Protein AF-A0A9X0L3U3-F1 (afdb_monomer)

Nearest PDB structures (foldseek):
  5lk8-assembly1_C  TM=1.653E-01  e=3.365E+00  Slow bee paralysis virus
  8jg9-assembly1_D  TM=1.891E-01  e=7.325E+00  Staphylococcus aureus

Radius of gyration: 14.36 Å; Cα contacts (8 Å, |Δi|>4): 209; chains: 1; bounding box: 33×38×37 Å

Solvent-accessible surface area (backbone atoms only — not comparable to full-atom values): 7100 Å² total; per-residue (Å²): 131,86,75,74,80,71,72,66,52,36,23,32,91,90,66,56,68,40,73,80,90,74,89,58,79,70,18,28,43,20,46,45,37,85,93,75,69,43,72,43,78,69,37,56,44,47,30,38,35,39,46,95,86,42,51,32,40,29,31,83,42,86,41,64,56,68,66,52,68,62,69,78,37,66,96,51,81,62,54,73,48,56,64,63,81,80,60,71,38,30,35,82,44,50,56,77,80,55,60,84,74,37,38,36,42,44,72,32,73,77,56,52,57,60,61,75,76,103

Organism: Solirubrum puertoriconensis (NCBI:txid1751427)

Mean predicted aligned error: 8.1 Å

Sequence (118 aa):
MKKSQSARRLLLPEGPTTTLSQPSLGDQLAVRCDSTGLLLPAQPLLGYARTPDGLCLYVPGHTAAKLRTAAEHAPAFVQEVFFGDAPTHLTEVVVDDYAAGDLVFFPTAAQLTLRLAA

Foldseek 3Di:
DPPPPPQDWAAEPVGDTHRDPAADFPKWKWFQDPVPRDTDPIFTFQWWKQWPQAIKTKGAADAAPPVCRCVVRVVTDMDIDGPDDDDRGIDIDGVVVDDHPRMYIYHDPVVVVVVVVD

Structure (mmCIF, N/CA/C/O backbone):
data_AF-A0A9X0L3U3-F1
#
_entry.id   AF-A0A9X0L3U3-F1
#
loop_
_atom_site.group_PDB
_atom_site.id
_atom_site.type_symbol
_atom_site.label_atom_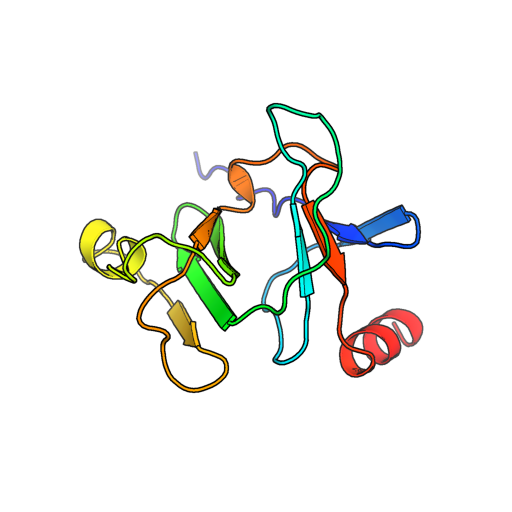id
_atom_site.label_alt_id
_atom_site.label_comp_id
_atom_site.label_asym_id
_atom_site.label_entity_id
_atom_site.label_seq_id
_atom_site.pdbx_PDB_ins_code
_atom_site.Cartn_x
_atom_site.Cartn_y
_atom_site.Cartn_z
_atom_site.occupancy
_atom_site.B_iso_or_equiv
_atom_site.auth_seq_id
_atom_site.auth_comp_id
_atom_site.auth_asym_id
_atom_site.auth_atom_id
_atom_site.pdbx_PDB_model_num
ATOM 1 N N . MET A 1 1 ? -16.664 -4.665 -23.167 1.00 34.03 1 MET A N 1
ATOM 2 C CA . MET A 1 1 ? -17.264 -3.936 -22.028 1.00 34.03 1 MET A C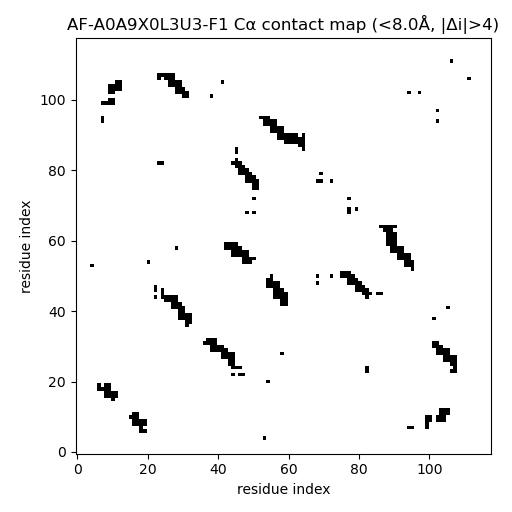A 1
ATOM 3 C C . MET A 1 1 ? -16.123 -3.457 -21.149 1.00 34.03 1 MET A C 1
ATOM 5 O O . MET A 1 1 ? -15.426 -4.291 -20.589 1.00 34.03 1 MET A O 1
ATOM 9 N N . LYS A 1 2 ? -15.852 -2.147 -21.122 1.00 34.94 2 LYS A N 1
ATOM 10 C CA . LYS A 1 2 ? -14.822 -1.570 -20.249 1.00 34.94 2 LYS A CA 1
ATOM 11 C C . LYS A 1 2 ? -15.329 -1.732 -18.818 1.00 34.94 2 LYS A C 1
ATOM 13 O O . LYS A 1 2 ? -16.278 -1.047 -18.448 1.00 34.94 2 LYS A O 1
ATOM 18 N N . LYS A 1 3 ? -14.786 -2.687 -18.056 1.00 38.03 3 LYS A N 1
ATOM 19 C CA . LYS A 1 3 ? -15.001 -2.707 -16.608 1.00 38.03 3 LYS A CA 1
ATOM 20 C C . LYS A 1 3 ? -14.460 -1.372 -16.121 1.00 38.03 3 LYS A C 1
ATOM 22 O O . LYS A 1 3 ? -13.268 -1.117 -16.244 1.00 38.03 3 LYS A O 1
ATOM 27 N N . SER A 1 4 ? -15.362 -0.489 -15.706 1.00 39.25 4 SER A N 1
ATOM 28 C CA . SER A 1 4 ? -14.984 0.709 -14.976 1.00 39.25 4 SER A CA 1
ATOM 29 C C . SER A 1 4 ? -14.151 0.198 -13.811 1.00 39.25 4 SER A C 1
ATOM 31 O O . SER A 1 4 ? -14.666 -0.577 -13.008 1.00 39.25 4 SER A O 1
ATOM 33 N N . GLN A 1 5 ? -12.855 0.501 -13.821 1.00 45.47 5 GLN A N 1
ATOM 34 C CA . GLN A 1 5 ? -11.932 0.197 -12.737 1.00 45.47 5 GLN A CA 1
ATOM 35 C C . GLN A 1 5 ? -12.494 0.966 -11.541 1.00 45.47 5 GLN A C 1
ATOM 37 O O . GLN A 1 5 ? -12.325 2.179 -11.421 1.00 45.47 5 GLN A O 1
ATOM 42 N N . SER A 1 6 ? -13.355 0.304 -10.772 1.00 43.97 6 SER A N 1
ATOM 43 C CA . SER A 1 6 ? -13.953 0.853 -9.570 1.00 43.97 6 SER A CA 1
ATOM 44 C C . SER A 1 6 ? -12.779 1.109 -8.661 1.00 43.97 6 SER A C 1
ATOM 46 O O . SER A 1 6 ? -12.243 0.157 -8.112 1.00 43.97 6 SER A O 1
ATOM 48 N N . ALA A 1 7 ? -12.321 2.354 -8.582 1.00 52.06 7 ALA A N 1
ATOM 49 C CA . ALA A 1 7 ? -11.186 2.689 -7.750 1.00 52.06 7 ALA A CA 1
ATOM 50 C C . ALA A 1 7 ? -11.543 2.267 -6.318 1.00 52.06 7 ALA A C 1
ATOM 52 O O . ALA A 1 7 ? -12.412 2.883 -5.687 1.00 52.06 7 ALA A O 1
ATOM 53 N N . ARG A 1 8 ? -10.999 1.126 -5.868 1.00 66.06 8 ARG A N 1
ATOM 54 C CA . ARG A 1 8 ? -11.369 0.554 -4.579 1.00 66.06 8 ARG A CA 1
ATOM 55 C C . ARG A 1 8 ? -10.955 1.536 -3.505 1.00 66.06 8 ARG A C 1
ATOM 57 O O . ARG A 1 8 ? -9.869 2.116 -3.538 1.00 66.06 8 ARG A O 1
ATOM 64 N N . ARG A 1 9 ? -11.890 1.788 -2.594 1.00 74.94 9 ARG A N 1
ATOM 65 C CA . ARG A 1 9 ? -11.719 2.813 -1.577 1.00 74.94 9 ARG A CA 1
ATOM 66 C C . ARG A 1 9 ? -10.965 2.212 -0.393 1.00 74.94 9 ARG A C 1
ATOM 68 O O . ARG A 1 9 ? -11.411 1.215 0.169 1.00 74.94 9 ARG A O 1
ATOM 75 N N . LEU A 1 10 ? -9.846 2.823 -0.026 1.00 85.31 10 LEU A N 1
ATOM 76 C CA . LEU A 1 10 ? -9.053 2.474 1.152 1.00 85.31 10 LEU A CA 1
ATOM 77 C C . LEU A 1 10 ? -9.687 3.094 2.396 1.00 85.31 10 LEU A C 1
ATOM 79 O O . LEU A 1 10 ? -10.204 4.211 2.325 1.00 85.31 10 LEU A O 1
ATOM 83 N N . LEU A 1 11 ? -9.650 2.395 3.530 1.00 87.94 11 LEU A N 1
ATOM 84 C CA . LEU A 1 11 ? -10.146 2.933 4.795 1.00 87.94 11 LEU A CA 1
ATOM 85 C C . LEU A 1 11 ? -9.130 3.931 5.363 1.00 87.94 11 LEU A C 1
ATOM 87 O O . LEU A 1 11 ? -7.931 3.674 5.325 1.00 87.94 11 LEU A O 1
ATOM 91 N N . LEU A 1 12 ? -9.594 5.057 5.891 1.00 88.50 12 LEU A N 1
ATOM 92 C CA . LEU A 1 12 ? -8.774 5.974 6.677 1.00 88.50 12 LEU A CA 1
ATOM 93 C C . LEU A 1 12 ? -8.879 5.632 8.169 1.00 88.50 12 LEU A C 1
ATOM 95 O O . LEU A 1 12 ? -9.893 5.066 8.584 1.00 88.50 12 LEU A O 1
ATOM 99 N N . PRO A 1 13 ? -7.880 5.986 8.995 1.00 84.81 13 PRO A N 1
ATOM 100 C CA . PRO A 1 13 ? -7.867 5.654 10.420 1.00 84.81 13 PRO A CA 1
ATOM 101 C C . PRO A 1 13 ? -9.098 6.177 11.165 1.00 84.81 13 PRO A C 1
ATOM 103 O O . PRO A 1 13 ? -9.594 5.527 12.081 1.00 84.81 13 PRO A O 1
ATOM 106 N N . GLU A 1 14 ? -9.618 7.329 10.744 1.00 82.69 14 GLU A N 1
ATOM 107 C CA . GLU A 1 14 ? -10.803 7.964 11.312 1.00 82.69 14 GLU A CA 1
ATOM 108 C C . GLU A 1 14 ? -12.142 7.372 10.830 1.00 82.69 14 GLU A C 1
ATOM 110 O O . GLU A 1 14 ? -13.197 7.768 11.324 1.00 82.69 14 GLU A O 1
ATOM 115 N N . GLY A 1 15 ? -12.127 6.403 9.903 1.00 78.44 15 GLY A N 1
ATOM 116 C CA . GLY A 1 15 ? -13.312 5.662 9.446 1.00 78.44 15 GLY A CA 1
ATOM 117 C C . GLY A 1 15 ? -13.881 5.996 8.051 1.00 78.44 15 GLY A C 1
ATOM 118 O O . GLY A 1 15 ? -14.505 5.113 7.457 1.00 78.44 15 GLY A O 1
ATOM 119 N N . PRO A 1 16 ? -13.697 7.193 7.461 1.00 84.88 16 PRO A N 1
ATOM 120 C CA . PRO A 1 16 ? -14.051 7.446 6.071 1.00 84.88 16 PRO A CA 1
ATOM 121 C C . PRO A 1 16 ? -13.215 6.604 5.111 1.00 84.88 16 PRO A C 1
ATOM 123 O O . PRO A 1 16 ? -12.109 6.170 5.419 1.00 84.88 16 PRO A O 1
ATOM 126 N N . THR A 1 17 ? -13.721 6.426 3.896 1.00 84.06 17 THR A N 1
ATOM 127 C CA . THR A 1 17 ? -12.981 5.758 2.823 1.00 84.06 17 THR A CA 1
ATOM 128 C C . THR A 1 17 ? -12.466 6.768 1.806 1.00 84.06 17 THR A C 1
ATOM 130 O O . THR A 1 17 ? -13.173 7.725 1.489 1.00 84.06 17 THR A O 1
ATOM 133 N N . THR A 1 18 ? -11.296 6.527 1.221 1.00 82.81 18 THR A N 1
ATOM 134 C CA . THR A 1 18 ? -10.700 7.382 0.193 1.00 82.81 18 THR A CA 1
ATOM 135 C C . THR A 1 18 ? -10.363 6.618 -1.078 1.00 82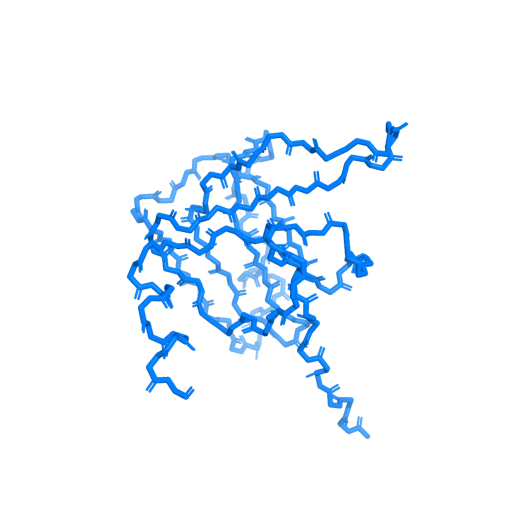.81 18 THR A C 1
ATOM 137 O O . THR A 1 18 ? -10.033 5.437 -1.032 1.00 82.81 18 THR A O 1
ATOM 140 N N . THR A 1 19 ? -10.391 7.306 -2.215 1.00 79.25 19 THR A N 1
ATOM 141 C CA . THR A 1 19 ? -9.792 6.802 -3.449 1.00 79.25 19 THR A CA 1
ATOM 142 C C . THR A 1 19 ? -8.343 7.262 -3.509 1.00 79.25 19 THR A C 1
ATOM 144 O O . THR A 1 19 ? -8.077 8.463 -3.500 1.00 79.25 19 THR A O 1
ATOM 147 N N . LEU A 1 20 ? -7.408 6.320 -3.601 1.00 79.81 20 LEU A N 1
ATOM 148 C CA . LEU A 1 20 ? -5.991 6.627 -3.756 1.00 79.81 20 LEU A CA 1
ATOM 149 C C . LEU A 1 20 ? -5.598 6.467 -5.223 1.00 79.81 20 LEU A C 1
ATOM 151 O O . LEU A 1 20 ? -5.668 5.373 -5.771 1.00 79.81 20 LEU A O 1
ATOM 155 N N . SER A 1 21 ? -5.213 7.566 -5.867 1.00 75.12 21 SER A N 1
ATOM 156 C CA . SER A 1 21 ? -4.725 7.554 -7.251 1.00 75.12 21 SER A CA 1
ATOM 157 C C . SER A 1 21 ? -3.201 7.628 -7.328 1.00 75.12 21 SER A C 1
ATOM 159 O O . SER A 1 21 ? -2.608 7.033 -8.229 1.00 75.12 21 SER A O 1
ATOM 161 N N . GLN A 1 22 ? -2.580 8.362 -6.401 1.00 84.31 22 GLN A N 1
ATOM 162 C CA . GLN A 1 22 ? -1.135 8.544 -6.290 1.00 84.31 22 GLN A CA 1
ATOM 163 C C . GLN A 1 22 ? -0.753 8.705 -4.812 1.00 84.31 22 GLN A C 1
ATOM 165 O O . GLN A 1 22 ? -1.064 9.743 -4.224 1.00 84.31 22 GLN A O 1
ATOM 170 N N . PRO A 1 23 ? -0.101 7.707 -4.194 1.00 89.62 23 PRO A N 1
ATOM 171 C CA . PRO A 1 23 ? 0.496 7.890 -2.880 1.00 89.62 23 PRO A CA 1
ATOM 172 C C . PRO A 1 23 ? 1.676 8.864 -2.941 1.00 89.62 23 PRO A C 1
ATOM 174 O O . PRO A 1 23 ? 2.237 9.151 -4.000 1.00 89.62 23 PRO A O 1
ATOM 177 N N . SER A 1 24 ? 2.045 9.379 -1.779 1.00 91.12 24 SER A N 1
ATOM 178 C CA . SER A 1 24 ? 3.141 10.312 -1.551 1.00 91.12 24 SER A CA 1
ATOM 179 C C . SER A 1 24 ? 4.171 9.714 -0.597 1.00 91.12 24 SER A C 1
ATOM 181 O O . SER A 1 24 ? 3.867 8.836 0.212 1.00 91.12 24 SER A O 1
ATOM 183 N N . LEU A 1 25 ? 5.399 10.231 -0.665 1.00 90.44 25 LEU A N 1
ATOM 184 C CA . LEU A 1 25 ? 6.438 9.899 0.304 1.00 90.44 25 LEU A CA 1
ATOM 185 C C . LEU A 1 25 ? 5.939 10.191 1.727 1.00 90.44 25 LEU A C 1
ATOM 187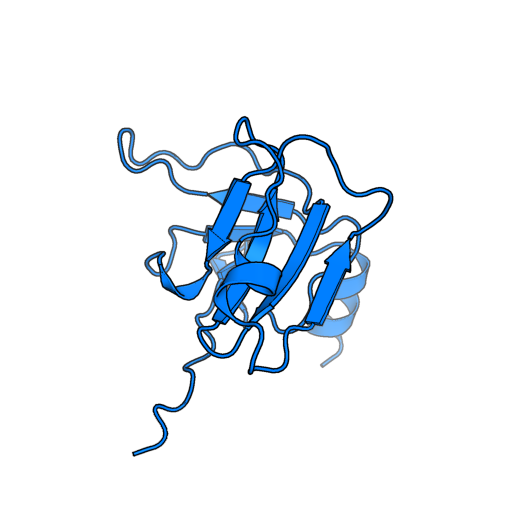 O O . LEU A 1 25 ? 5.478 11.296 2.010 1.00 90.44 25 LEU A O 1
ATOM 191 N N . GLY A 1 26 ? 6.083 9.204 2.611 1.00 90.62 26 GLY A N 1
ATOM 192 C CA . GLY A 1 26 ? 5.669 9.271 4.013 1.00 90.62 26 GLY A CA 1
ATOM 193 C C . GLY A 1 26 ? 4.270 8.721 4.290 1.00 90.62 26 GLY A C 1
ATOM 194 O O . GLY A 1 26 ? 3.926 8.554 5.460 1.00 90.62 26 GLY A O 1
ATOM 195 N N . ASP A 1 27 ? 3.477 8.423 3.255 1.00 94.00 27 ASP A N 1
ATOM 196 C CA . ASP A 1 27 ? 2.203 7.730 3.431 1.00 94.00 27 ASP A CA 1
ATOM 197 C C . ASP A 1 27 ? 2.470 6.318 3.976 1.00 94.00 27 ASP A C 1
ATOM 199 O O . ASP A 1 27 ? 3.502 5.702 3.681 1.00 94.00 27 ASP A O 1
ATOM 203 N N . GLN A 1 28 ? 1.544 5.794 4.776 1.00 95.56 28 GLN A N 1
ATOM 204 C CA . GLN A 1 28 ? 1.669 4.462 5.368 1.00 95.56 28 GLN A CA 1
ATOM 205 C C . GLN A 1 28 ? 0.452 3.596 5.058 1.00 95.56 28 GLN A C 1
ATOM 207 O O . GLN A 1 28 ? -0.648 4.087 4.793 1.00 95.56 28 GLN A O 1
ATOM 212 N N . LEU A 1 29 ? 0.653 2.286 5.123 1.00 95.19 29 LEU A N 1
ATOM 213 C CA . LEU A 1 29 ? -0.377 1.289 4.899 1.00 95.19 29 LEU A CA 1
ATOM 214 C C . LEU A 1 29 ? -0.348 0.260 6.024 1.00 95.19 29 LEU A C 1
ATOM 216 O O . LEU A 1 29 ? 0.705 -0.277 6.361 1.00 95.19 29 LEU A O 1
ATOM 220 N N . ALA A 1 30 ? -1.514 -0.034 6.580 1.00 94.44 30 ALA A N 1
ATOM 221 C CA . ALA A 1 30 ? -1.728 -1.198 7.418 1.00 94.44 30 ALA A CA 1
ATOM 222 C C . ALA A 1 30 ? -2.598 -2.202 6.663 1.00 94.44 30 ALA A C 1
ATOM 224 O O . ALA A 1 30 ? -3.599 -1.834 6.043 1.00 94.44 30 ALA A O 1
ATOM 225 N N . VAL A 1 31 ? -2.205 -3.469 6.734 1.00 92.38 31 VAL A N 1
ATOM 226 C CA . VAL A 1 31 ? -2.871 -4.581 6.056 1.00 92.38 31 VAL A CA 1
ATOM 227 C C . VAL A 1 31 ? -3.425 -5.520 7.117 1.00 92.38 31 VAL A C 1
ATOM 229 O O . VAL A 1 31 ? -2.751 -5.820 8.107 1.00 92.38 31 VAL A O 1
ATOM 232 N N . ARG A 1 32 ? -4.663 -5.974 6.943 1.00 90.25 32 ARG A N 1
ATOM 233 C CA . ARG A 1 32 ? -5.244 -7.009 7.791 1.00 90.25 32 ARG A CA 1
ATOM 234 C C . ARG A 1 32 ? -4.579 -8.343 7.485 1.00 90.25 32 ARG A C 1
ATOM 236 O O . ARG A 1 32 ? -4.393 -8.718 6.336 1.00 90.25 32 ARG A O 1
ATOM 243 N N . CYS A 1 33 ? -4.192 -9.051 8.535 1.00 88.31 33 CYS A N 1
ATOM 244 C CA . CYS A 1 33 ? -3.617 -10.378 8.427 1.00 88.31 33 CYS A CA 1
ATOM 245 C C . CYS A 1 33 ? -4.736 -11.419 8.319 1.00 88.31 33 CYS A C 1
ATOM 247 O O . CYS A 1 33 ? -5.494 -11.594 9.272 1.00 88.31 33 CYS A O 1
ATOM 249 N N . ASP A 1 34 ? -4.803 -12.148 7.205 1.00 82.94 34 ASP A N 1
ATOM 250 C CA . ASP A 1 34 ? -5.866 -13.132 6.945 1.00 82.94 34 ASP A CA 1
ATOM 251 C C . ASP A 1 34 ? -5.947 -14.241 8.003 1.00 82.94 34 ASP A C 1
ATOM 253 O O . ASP A 1 34 ? -7.034 -14.686 8.364 1.00 82.94 34 ASP A O 1
ATOM 257 N N . SER A 1 35 ? -4.804 -14.685 8.538 1.00 88.06 35 SER A N 1
ATOM 258 C CA . SER A 1 35 ? -4.764 -15.799 9.494 1.00 88.06 35 SER A CA 1
ATOM 259 C C . SER A 1 35 ? -5.211 -15.416 10.903 1.00 88.06 35 SER A C 1
ATOM 261 O O . SER A 1 35 ? -5.696 -16.269 11.644 1.00 88.06 35 SER A O 1
ATOM 263 N N . THR A 1 36 ? -5.042 -14.150 11.292 1.00 90.25 36 THR A N 1
ATOM 264 C CA . THR A 1 36 ? -5.359 -13.672 12.650 1.00 90.25 36 THR A CA 1
ATOM 265 C C . THR A 1 36 ? -6.563 -12.736 12.688 1.00 90.25 36 THR A C 1
ATOM 267 O O . THR A 1 36 ? -7.100 -12.474 13.760 1.00 90.25 36 THR A O 1
ATOM 270 N N . GLY A 1 37 ? -6.973 -12.191 11.541 1.00 88.19 37 GLY A N 1
ATOM 271 C CA . GLY A 1 37 ? -7.975 -11.132 11.427 1.00 88.19 37 GLY A CA 1
ATOM 272 C C . GLY A 1 37 ? -7.526 -9.781 11.995 1.00 88.19 37 GLY A C 1
ATOM 273 O O . GLY A 1 37 ? -8.290 -8.814 11.934 1.00 88.19 37 GLY A O 1
ATOM 274 N N . LEU A 1 38 ? -6.311 -9.682 12.544 1.00 90.69 38 LEU A N 1
ATOM 275 C CA . LEU A 1 38 ? -5.787 -8.468 13.164 1.00 90.69 38 LEU A CA 1
ATOM 276 C C . LEU A 1 38 ? -5.183 -7.532 12.119 1.00 90.69 38 LEU A C 1
ATOM 278 O O . LEU A 1 38 ? -4.589 -7.970 11.134 1.00 90.69 38 LEU A O 1
ATOM 282 N N . LEU A 1 39 ? -5.315 -6.228 12.360 1.00 91.06 39 LEU A N 1
ATOM 283 C CA . LEU A 1 39 ? -4.629 -5.220 11.564 1.00 91.06 39 LEU A CA 1
ATOM 284 C C . LEU A 1 39 ? -3.151 -5.194 11.968 1.00 91.06 39 LEU A C 1
ATOM 286 O O . LEU A 1 39 ? -2.834 -5.008 13.144 1.00 91.06 39 LEU A O 1
ATOM 290 N N . LEU A 1 40 ? -2.255 -5.400 11.005 1.00 91.25 40 LEU A N 1
ATOM 291 C CA . LEU A 1 40 ? -0.818 -5.300 11.243 1.00 91.25 40 LEU A CA 1
ATOM 292 C C . LEU A 1 40 ? -0.412 -3.836 11.487 1.00 91.25 40 LEU A C 1
ATOM 294 O O . LEU A 1 40 ? -1.120 -2.927 11.046 1.00 91.25 40 LEU A O 1
ATOM 298 N N . PRO A 1 41 ? 0.721 -3.575 12.169 1.00 93.69 41 PRO A N 1
ATOM 299 C CA . PRO A 1 41 ? 1.236 -2.218 12.325 1.00 93.69 41 PRO A CA 1
ATOM 300 C C . PRO A 1 41 ? 1.383 -1.511 10.974 1.00 93.69 41 PRO A C 1
ATOM 302 O O . PRO A 1 41 ? 1.804 -2.134 9.998 1.00 93.69 41 PRO A O 1
ATOM 305 N N . ALA A 1 42 ? 1.060 -0.217 10.930 1.00 94.25 42 ALA A N 1
ATOM 306 C CA . ALA A 1 42 ? 1.221 0.585 9.723 1.00 94.25 42 ALA A CA 1
ATOM 307 C C . ALA A 1 42 ? 2.694 0.625 9.297 1.00 94.25 42 ALA A C 1
ATOM 309 O O . ALA A 1 42 ? 3.593 0.819 10.118 1.00 94.25 42 ALA A O 1
ATOM 310 N N . GLN A 1 43 ? 2.929 0.429 8.005 1.00 94.81 43 GLN A N 1
ATOM 311 C CA . GLN A 1 43 ? 4.255 0.411 7.408 1.00 94.81 43 GLN A CA 1
ATOM 312 C C . GLN A 1 43 ? 4.387 1.532 6.380 1.00 94.81 43 GLN A C 1
ATOM 314 O O . GLN A 1 43 ? 3.413 1.831 5.683 1.00 94.81 43 GLN A O 1
ATOM 319 N N . PRO A 1 44 ? 5.572 2.148 6.249 1.00 94.81 44 PRO A N 1
ATOM 320 C CA . PRO A 1 44 ? 5.790 3.171 5.239 1.00 94.81 44 PRO A CA 1
ATOM 321 C C . PRO A 1 44 ? 5.632 2.587 3.836 1.00 94.81 44 PRO A C 1
ATOM 323 O O . PRO A 1 44 ? 6.123 1.493 3.548 1.00 94.81 44 PRO A O 1
ATOM 326 N N . LEU A 1 45 ? 4.990 3.342 2.948 1.00 93.88 45 LEU A N 1
ATOM 327 C CA . LEU A 1 45 ? 5.030 3.041 1.527 1.00 93.88 45 LEU A CA 1
ATOM 328 C C . LEU A 1 45 ? 6.438 3.310 0.992 1.00 93.88 45 LEU A C 1
ATOM 330 O O . LEU A 1 45 ? 7.018 4.371 1.219 1.00 93.88 45 LEU A O 1
ATOM 334 N N . LEU A 1 46 ? 6.972 2.341 0.258 1.00 94.06 46 LEU A N 1
ATOM 335 C CA . LEU A 1 46 ? 8.266 2.424 -0.423 1.00 94.06 46 LEU A CA 1
ATOM 336 C C . LEU A 1 46 ? 8.107 2.908 -1.867 1.00 94.06 46 LEU A C 1
ATOM 338 O O . LEU A 1 46 ? 9.067 3.344 -2.495 1.00 94.06 46 LEU A O 1
ATOM 342 N N . GLY A 1 47 ? 6.892 2.824 -2.401 1.00 91.88 47 GLY A N 1
ATOM 343 C CA . GLY A 1 47 ? 6.574 3.167 -3.774 1.00 91.88 47 GLY A CA 1
ATOM 344 C C . GLY A 1 47 ? 5.214 2.626 -4.188 1.00 91.88 47 GLY A C 1
ATOM 345 O O . GLY A 1 47 ? 4.443 2.122 -3.365 1.00 91.88 47 GLY A O 1
ATOM 346 N N . TYR A 1 48 ? 4.924 2.735 -5.477 1.00 90.62 48 TYR A N 1
ATOM 347 C CA . TYR A 1 48 ? 3.720 2.188 -6.082 1.00 90.62 48 TYR A CA 1
ATOM 348 C C . TYR A 1 48 ? 3.924 1.900 -7.567 1.00 90.62 48 TYR A C 1
ATOM 350 O O . TYR A 1 48 ? 4.790 2.488 -8.220 1.00 90.62 48 TYR A O 1
ATOM 358 N N . ALA A 1 49 ? 3.055 1.055 -8.111 1.00 88.19 49 ALA A N 1
ATOM 359 C CA . ALA A 1 49 ? 2.881 0.899 -9.543 1.00 88.19 49 ALA A CA 1
ATOM 360 C C . ALA A 1 49 ? 1.412 1.031 -9.942 1.00 88.19 49 ALA A C 1
ATOM 362 O O . ALA A 1 49 ? 0.510 0.585 -9.235 1.00 88.19 49 ALA A O 1
ATOM 363 N N . ARG A 1 50 ? 1.171 1.647 -11.098 1.00 84.44 50 ARG A N 1
ATOM 364 C CA . ARG A 1 50 ? -0.142 1.685 -11.746 1.00 84.44 50 ARG A CA 1
ATOM 365 C C . ARG A 1 50 ? -0.123 0.758 -12.942 1.00 84.44 50 ARG A C 1
ATOM 367 O O . ARG A 1 50 ? 0.698 0.949 -13.836 1.00 84.44 50 ARG A O 1
ATOM 374 N N . THR A 1 51 ? -1.034 -0.205 -12.951 1.00 78.19 51 THR A N 1
ATOM 375 C CA . THR A 1 51 ? -1.157 -1.236 -13.982 1.00 78.19 51 THR A CA 1
ATOM 376 C C . THR A 1 51 ? -2.558 -1.202 -14.596 1.00 78.19 51 THR A C 1
ATOM 378 O O . THR A 1 51 ? -3.460 -0.545 -14.063 1.00 78.19 51 THR A O 1
ATOM 381 N N . PRO A 1 52 ? -2.787 -1.924 -15.707 1.00 78.44 52 PRO A N 1
ATOM 382 C CA . PRO A 1 52 ? -4.138 -2.153 -16.215 1.00 78.44 52 PRO A CA 1
ATOM 383 C C . PRO A 1 52 ? -5.065 -2.847 -15.210 1.00 78.44 52 PRO A C 1
ATOM 385 O O . PRO A 1 52 ? -6.280 -2.678 -15.299 1.00 78.44 52 PRO A O 1
ATOM 388 N N . ASP A 1 53 ? -4.495 -3.603 -14.271 1.00 73.06 53 ASP A N 1
ATOM 389 C CA . ASP A 1 53 ? -5.240 -4.389 -13.293 1.00 73.06 53 ASP A CA 1
ATOM 390 C C . ASP A 1 53 ? -5.550 -3.592 -12.024 1.00 73.06 53 ASP A C 1
ATOM 392 O O . ASP A 1 53 ? -6.591 -3.823 -11.418 1.00 73.06 53 ASP A O 1
ATOM 396 N N . GLY A 1 54 ? -4.743 -2.584 -11.673 1.00 78.88 54 GLY A N 1
ATOM 397 C CA . GLY A 1 54 ? -5.019 -1.740 -10.513 1.00 78.88 54 GLY A CA 1
ATOM 398 C C . GLY A 1 54 ? -3.834 -0.921 -10.012 1.00 78.88 54 GLY A C 1
ATOM 399 O O . GLY A 1 54 ? -2.822 -0.728 -10.692 1.00 78.88 54 GLY A O 1
ATOM 400 N N . LEU A 1 55 ? -3.988 -0.414 -8.789 1.00 85.94 55 LEU A N 1
ATOM 401 C CA . LEU A 1 55 ? -2.913 0.211 -8.023 1.00 85.94 55 LEU A CA 1
ATOM 402 C C . LEU A 1 55 ? -2.226 -0.852 -7.157 1.00 85.94 55 LEU A C 1
ATOM 404 O O . LEU A 1 55 ? -2.860 -1.455 -6.290 1.00 85.94 55 LEU A O 1
ATOM 408 N N . CYS A 1 56 ? -0.924 -1.023 -7.357 1.00 88.81 56 CYS A N 1
ATOM 409 C CA . CYS A 1 56 ? -0.057 -1.807 -6.486 1.00 88.81 56 CYS A CA 1
ATOM 410 C C . CYS A 1 56 ? 0.717 -0.868 -5.564 1.00 88.81 56 CYS A C 1
ATOM 412 O O . CYS A 1 56 ? 1.346 0.082 -6.029 1.00 88.81 56 CYS A O 1
ATOM 414 N N . LEU A 1 57 ? 0.693 -1.142 -4.264 1.00 90.81 57 LEU A N 1
ATOM 415 C CA . LEU A 1 57 ? 1.469 -0.425 -3.257 1.00 90.81 57 LEU A CA 1
ATOM 416 C C . LEU A 1 57 ? 2.648 -1.288 -2.813 1.00 90.81 57 LEU A C 1
ATOM 418 O O . LEU A 1 57 ? 2.492 -2.489 -2.600 1.00 90.81 57 LEU A O 1
ATOM 422 N N . TYR A 1 58 ? 3.820 -0.679 -2.657 1.00 91.56 58 TYR A N 1
ATOM 423 C CA . TYR A 1 58 ? 5.017 -1.376 -2.196 1.00 91.56 58 TYR A CA 1
ATOM 424 C C . TYR A 1 58 ? 5.266 -1.063 -0.725 1.00 91.56 58 TYR A C 1
ATOM 426 O O . TYR A 1 58 ? 5.388 0.102 -0.347 1.00 91.56 58 TYR A O 1
ATOM 434 N N . VAL A 1 59 ? 5.361 -2.106 0.098 1.00 93.00 59 VAL A N 1
ATOM 435 C CA . VAL A 1 59 ? 5.661 -2.022 1.537 1.00 93.00 59 VAL A CA 1
ATOM 436 C C . VAL A 1 59 ? 6.871 -2.897 1.882 1.00 93.00 59 VAL A C 1
ATOM 438 O O . VAL A 1 59 ? 7.228 -3.775 1.088 1.00 93.00 59 VAL A O 1
ATOM 441 N N . PRO A 1 60 ? 7.529 -2.691 3.038 1.00 91.88 60 PRO A N 1
ATOM 442 C CA . PRO A 1 60 ? 8.578 -3.586 3.512 1.00 91.88 60 PRO A CA 1
ATOM 443 C C . PRO A 1 60 ? 8.118 -5.047 3.536 1.00 91.88 60 PRO A C 1
ATOM 445 O O . PRO A 1 60 ? 7.024 -5.375 3.990 1.00 91.88 60 PRO A O 1
ATOM 448 N N . GLY A 1 61 ? 8.972 -5.940 3.047 1.00 87.56 61 GLY A N 1
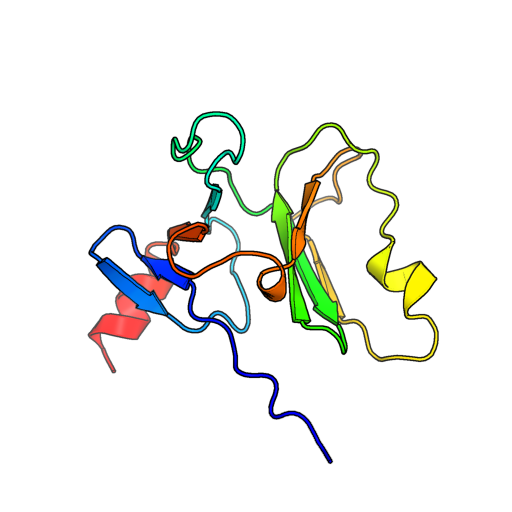ATOM 449 C CA . GLY A 1 61 ? 8.628 -7.346 2.892 1.00 87.56 61 GLY A CA 1
ATOM 450 C C . GLY A 1 61 ? 9.846 -8.245 2.810 1.00 87.56 61 GLY A C 1
ATOM 451 O O . GLY A 1 61 ? 10.984 -7.782 2.815 1.00 87.56 61 GLY A O 1
ATOM 452 N N . HIS A 1 62 ? 9.593 -9.549 2.731 1.00 81.44 62 HIS A N 1
ATOM 453 C CA . HIS A 1 62 ? 10.636 -10.574 2.619 1.00 81.44 62 HIS A CA 1
ATOM 454 C C . HIS A 1 62 ? 10.787 -11.125 1.199 1.00 81.44 62 HIS A C 1
ATOM 456 O O . HIS A 1 62 ? 11.717 -11.883 0.930 1.00 81.44 62 HIS A O 1
ATOM 462 N N . THR A 1 63 ? 9.889 -10.764 0.284 1.00 77.69 63 THR A N 1
ATOM 463 C CA . THR A 1 63 ? 9.976 -11.187 -1.112 1.00 77.69 63 THR A CA 1
ATOM 464 C C . THR A 1 63 ? 11.045 -10.354 -1.800 1.00 77.69 63 THR A C 1
ATOM 466 O O . THR A 1 63 ? 11.049 -9.131 -1.679 1.00 77.69 63 THR A O 1
ATOM 469 N N . ALA A 1 64 ? 11.969 -11.001 -2.514 1.00 70.19 64 ALA A N 1
ATOM 470 C CA . ALA A 1 64 ? 12.926 -10.277 -3.344 1.00 70.19 64 ALA A CA 1
ATOM 471 C C . ALA A 1 64 ? 12.158 -9.363 -4.306 1.00 70.19 64 ALA A C 1
ATOM 473 O O . ALA A 1 64 ? 11.181 -9.810 -4.910 1.00 70.19 64 ALA A O 1
ATOM 474 N N . ALA A 1 65 ? 12.608 -8.117 -4.455 1.00 63.44 65 ALA A N 1
ATOM 475 C CA . ALA A 1 65 ? 12.030 -7.121 -5.349 1.00 63.44 65 ALA A CA 1
ATOM 476 C C . ALA A 1 65 ? 12.269 -7.507 -6.822 1.00 63.44 65 ALA A C 1
ATOM 478 O O . ALA A 1 65 ? 13.000 -6.861 -7.564 1.00 63.44 65 ALA A O 1
ATOM 479 N N . LYS A 1 66 ? 11.691 -8.624 -7.263 1.00 59.91 66 LYS A N 1
ATOM 480 C CA . LYS A 1 66 ? 11.436 -8.872 -8.673 1.00 59.91 66 LYS A CA 1
ATOM 481 C C . LYS A 1 66 ? 10.163 -8.114 -8.968 1.00 59.91 66 LYS A C 1
ATOM 483 O O . LYS A 1 66 ? 9.096 -8.580 -8.593 1.00 59.91 66 LYS A O 1
ATOM 488 N N . LEU A 1 67 ? 10.311 -6.950 -9.589 1.00 62.03 67 LEU A N 1
ATOM 489 C CA . LEU A 1 67 ? 9.216 -6.094 -10.031 1.00 62.03 67 LEU A CA 1
ATOM 490 C C . LEU A 1 67 ? 8.430 -6.847 -11.102 1.00 62.03 67 LEU A C 1
ATOM 492 O O . LEU A 1 67 ? 8.678 -6.710 -12.302 1.00 62.03 67 LEU A O 1
ATOM 496 N N . ARG A 1 68 ? 7.545 -7.740 -10.650 1.00 56.94 68 ARG A N 1
ATOM 49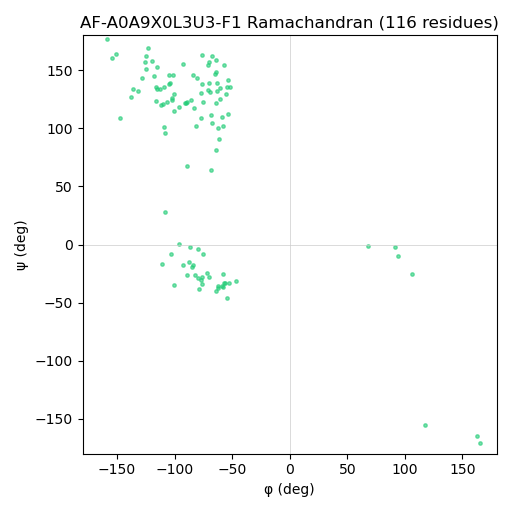7 C CA . ARG A 1 68 ? 6.718 -8.597 -11.503 1.00 56.94 68 ARG A CA 1
ATOM 498 C C . ARG A 1 68 ? 5.883 -7.731 -12.422 1.00 56.94 68 ARG A C 1
ATOM 500 O O . ARG A 1 68 ? 5.784 -8.014 -13.606 1.00 56.94 68 ARG A O 1
ATOM 507 N N . THR A 1 69 ? 5.427 -6.600 -11.909 1.00 57.19 69 THR A N 1
ATOM 508 C CA . THR A 1 69 ? 4.571 -5.637 -12.582 1.00 57.19 69 THR A CA 1
ATOM 509 C C . THR A 1 69 ? 5.115 -5.144 -13.925 1.00 57.19 69 THR A C 1
ATOM 511 O O . THR A 1 69 ? 4.383 -5.125 -14.911 1.00 57.19 69 THR A O 1
ATOM 514 N N . ALA A 1 70 ? 6.398 -4.785 -14.013 1.00 54.44 70 ALA A N 1
ATOM 515 C CA . ALA A 1 70 ? 6.989 -4.321 -15.271 1.00 54.44 70 ALA A CA 1
ATOM 516 C C . ALA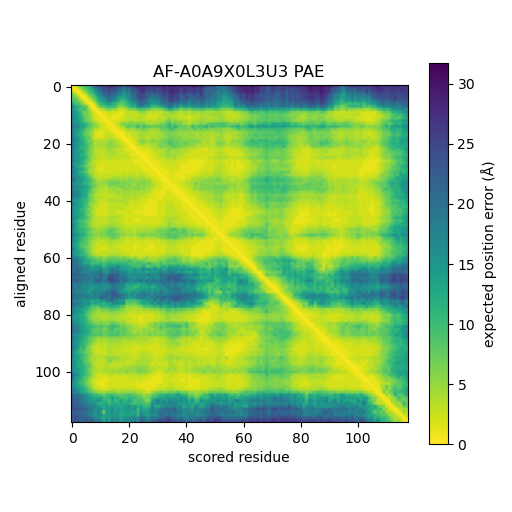 A 1 70 ? 7.279 -5.477 -16.250 1.00 54.44 70 ALA A C 1
ATOM 518 O O . ALA A 1 70 ? 7.160 -5.311 -17.464 1.00 54.44 70 ALA A O 1
ATOM 519 N N . ALA A 1 71 ? 7.640 -6.655 -15.732 1.00 58.00 71 ALA A N 1
ATOM 520 C CA . ALA A 1 71 ? 7.974 -7.825 -16.543 1.00 58.00 71 ALA A CA 1
ATOM 521 C C . ALA A 1 71 ? 6.732 -8.558 -17.087 1.00 58.00 71 ALA A C 1
ATOM 523 O O . ALA A 1 71 ? 6.736 -9.017 -18.228 1.00 58.00 71 ALA A O 1
ATOM 524 N N . GLU A 1 72 ? 5.665 -8.653 -16.293 1.00 64.31 72 GLU A N 1
ATOM 525 C CA . GLU A 1 72 ? 4.415 -9.352 -16.622 1.00 64.31 72 GLU A CA 1
ATOM 526 C C . GLU A 1 72 ? 3.505 -8.508 -17.527 1.00 64.31 72 GLU A C 1
ATOM 528 O O . GLU A 1 72 ? 2.788 -9.051 -18.368 1.00 64.31 72 GLU A O 1
ATOM 533 N N . HIS A 1 73 ? 3.587 -7.177 -17.427 1.00 63.41 73 HIS A N 1
ATOM 534 C CA . HIS A 1 73 ? 2.786 -6.245 -18.224 1.00 63.41 73 HIS A CA 1
ATOM 535 C C . HIS A 1 73 ? 3.594 -5.505 -19.295 1.00 63.41 73 HIS A C 1
ATOM 537 O O . HIS A 1 73 ? 3.202 -4.417 -19.705 1.00 63.41 73 HIS A O 1
ATOM 543 N N . ALA A 1 74 ? 4.675 -6.100 -19.807 1.00 57.28 74 ALA A N 1
ATOM 544 C CA . ALA A 1 74 ? 5.547 -5.500 -20.821 1.00 57.28 74 ALA A CA 1
ATOM 545 C C . ALA A 1 74 ? 4.845 -4.838 -22.043 1.00 57.28 74 ALA A C 1
ATOM 547 O O . ALA A 1 74 ? 5.389 -3.856 -22.550 1.00 57.28 74 ALA A O 1
ATOM 548 N N . PRO A 1 75 ? 3.665 -5.286 -22.544 1.00 60.03 75 PRO A N 1
ATOM 549 C CA . PRO A 1 75 ? 2.960 -4.571 -23.618 1.00 60.03 75 PRO A CA 1
ATOM 550 C C . PRO A 1 75 ? 2.020 -3.442 -23.141 1.00 60.03 75 PRO A C 1
ATOM 552 O O . PRO A 1 75 ? 1.396 -2.789 -23.978 1.00 60.03 75 PRO A O 1
ATOM 555 N N . ALA A 1 76 ? 1.873 -3.212 -21.835 1.00 65.38 76 ALA A N 1
ATOM 556 C CA . ALA A 1 76 ? 0.968 -2.222 -21.256 1.00 65.38 76 ALA A CA 1
ATOM 557 C C . ALA A 1 76 ? 1.719 -1.106 -20.514 1.00 65.38 76 ALA A C 1
ATOM 559 O O . ALA A 1 76 ? 2.825 -1.285 -20.010 1.00 65.38 76 ALA A O 1
ATOM 560 N N . PHE A 1 77 ? 1.101 0.076 -20.441 1.00 64.12 77 PHE A N 1
ATOM 561 C CA . PHE A 1 77 ? 1.664 1.201 -19.701 1.00 64.12 77 PHE A CA 1
ATOM 562 C C . PHE A 1 77 ? 1.640 0.900 -18.200 1.00 64.12 77 PHE A C 1
ATOM 564 O O . PHE A 1 77 ? 0.570 0.866 -17.589 1.00 64.12 77 PHE A O 1
ATOM 571 N N . VAL A 1 78 ? 2.825 0.711 -17.625 1.00 74.69 78 VAL A N 1
ATOM 572 C CA . VAL A 1 78 ? 3.042 0.637 -16.182 1.00 74.69 78 VAL A CA 1
ATOM 573 C C . VAL A 1 78 ? 3.794 1.888 -15.766 1.00 74.69 78 VAL A C 1
ATOM 575 O O . VAL A 1 78 ? 4.889 2.152 -16.260 1.00 74.69 78 VAL A O 1
ATOM 578 N N . GLN A 1 79 ? 3.211 2.671 -14.862 1.00 83.75 79 GLN A N 1
ATOM 579 C CA . GLN A 1 79 ? 3.980 3.696 -14.165 1.00 83.75 79 GLN A CA 1
ATOM 580 C C . GLN A 1 79 ? 4.428 3.121 -12.837 1.00 83.75 79 GLN A C 1
ATOM 582 O O . GLN A 1 79 ? 3.583 2.825 -11.999 1.00 83.75 79 GLN A O 1
ATOM 587 N N . GLU A 1 80 ? 5.733 3.036 -12.636 1.00 86.50 80 GLU A N 1
ATOM 588 C CA . GLU A 1 80 ? 6.338 2.604 -11.386 1.00 86.50 80 GLU A CA 1
ATOM 589 C C . GLU A 1 80 ? 7.132 3.750 -10.762 1.00 86.50 80 GLU A C 1
ATOM 591 O O . GLU A 1 80 ? 7.859 4.467 -11.452 1.00 86.50 80 GLU A O 1
ATOM 596 N N . VAL A 1 81 ? 6.946 3.956 -9.460 1.00 89.50 81 VAL A N 1
ATOM 597 C CA . VAL A 1 81 ? 7.587 5.031 -8.702 1.00 89.50 81 VAL A CA 1
ATOM 598 C C . VAL A 1 81 ? 8.053 4.489 -7.360 1.00 89.50 81 VAL A C 1
ATOM 600 O O . VAL A 1 81 ? 7.251 3.956 -6.598 1.00 89.50 81 VAL A O 1
ATOM 603 N N . PHE A 1 82 ? 9.330 4.698 -7.044 1.00 90.75 82 PHE A N 1
ATOM 604 C CA . PHE A 1 82 ? 9.896 4.469 -5.717 1.00 90.75 82 PHE A CA 1
ATOM 605 C C . PHE A 1 82 ? 10.115 5.789 -4.985 1.00 90.75 82 PHE A C 1
ATOM 607 O O . PHE A 1 82 ? 10.562 6.779 -5.565 1.00 90.75 82 PHE A O 1
ATOM 614 N N . PHE A 1 83 ? 9.803 5.802 -3.693 1.00 91.25 83 PHE A N 1
ATOM 615 C CA . PHE A 1 83 ? 10.042 6.931 -2.804 1.00 91.25 83 PHE A CA 1
ATOM 616 C C . PHE A 1 83 ? 11.442 6.817 -2.190 1.00 91.25 83 PHE A C 1
ATOM 618 O O . PHE A 1 83 ? 11.600 6.571 -0.998 1.00 91.25 83 PHE A O 1
ATOM 625 N N . GLY A 1 84 ? 12.460 6.966 -3.038 1.00 88.50 84 GLY A N 1
ATOM 626 C CA . GLY A 1 84 ? 13.866 6.742 -2.701 1.00 88.50 84 GLY A CA 1
ATOM 627 C C . GLY A 1 84 ? 14.468 5.613 -3.532 1.00 88.50 84 GLY A C 1
ATOM 628 O O . GLY A 1 84 ? 13.996 5.325 -4.633 1.00 88.50 84 GLY A O 1
ATOM 629 N N . ASP A 1 85 ? 15.511 4.981 -2.999 1.00 86.25 85 ASP A N 1
ATOM 630 C CA . ASP A 1 85 ? 16.147 3.839 -3.651 1.00 86.25 85 ASP A CA 1
ATOM 631 C C . ASP A 1 85 ? 15.236 2.607 -3.608 1.00 86.25 85 ASP A C 1
ATOM 633 O O . ASP A 1 85 ? 14.595 2.315 -2.594 1.00 86.25 85 ASP A O 1
ATOM 637 N N . ALA A 1 86 ? 15.196 1.861 -4.714 1.00 82.19 86 ALA A N 1
ATOM 638 C CA . ALA A 1 86 ? 14.432 0.624 -4.785 1.00 82.19 86 ALA A CA 1
ATOM 639 C C . ALA A 1 86 ? 15.013 -0.408 -3.792 1.00 82.19 86 ALA A C 1
ATOM 641 O O . ALA A 1 86 ? 16.199 -0.748 -3.879 1.00 82.19 86 ALA A O 1
ATOM 642 N N . PRO A 1 87 ? 14.211 -0.921 -2.842 1.00 82.94 87 PRO A N 1
ATOM 643 C CA . PRO A 1 87 ? 14.683 -1.880 -1.853 1.00 82.94 87 PRO A CA 1
ATOM 644 C C . PRO A 1 87 ? 14.950 -3.244 -2.502 1.00 82.94 87 PRO A C 1
ATOM 646 O O . PRO A 1 87 ? 14.326 -3.617 -3.492 1.00 82.94 87 PRO A O 1
ATOM 649 N N . THR A 1 88 ? 15.837 -4.040 -1.902 1.00 84.19 88 THR A N 1
ATOM 650 C CA . THR A 1 88 ? 16.103 -5.416 -2.366 1.00 84.19 88 THR A CA 1
ATOM 651 C C . THR A 1 88 ? 14.959 -6.379 -2.060 1.00 84.19 88 THR A C 1
ATOM 653 O O . THR A 1 88 ? 14.814 -7.391 -2.746 1.00 84.19 88 THR A O 1
ATOM 656 N N . HIS A 1 89 ? 14.149 -6.069 -1.045 1.00 87.00 89 HIS A N 1
ATOM 657 C CA . HIS A 1 89 ? 13.004 -6.869 -0.632 1.00 87.00 89 HIS A CA 1
ATOM 658 C C . HIS A 1 89 ? 11.800 -5.970 -0.359 1.00 87.00 89 HIS A C 1
ATOM 660 O O . HIS A 1 89 ? 11.920 -4.946 0.316 1.00 87.00 89 HIS A O 1
ATOM 666 N N . LEU A 1 90 ? 10.645 -6.361 -0.885 1.00 89.31 90 LEU A N 1
ATOM 667 C CA . LEU A 1 90 ? 9.376 -5.664 -0.716 1.00 89.31 90 LEU A CA 1
ATOM 668 C C . LEU A 1 90 ? 8.215 -6.654 -0.796 1.00 89.31 90 LEU A C 1
ATOM 670 O O . LEU A 1 90 ? 8.369 -7.778 -1.270 1.00 89.31 90 LEU A O 1
ATOM 674 N N . THR A 1 91 ? 7.047 -6.227 -0.344 1.00 88.50 91 THR A N 1
ATOM 675 C CA . THR A 1 91 ? 5.778 -6.906 -0.601 1.00 88.50 91 THR A CA 1
ATOM 676 C C . THR A 1 91 ? 4.929 -6.011 -1.491 1.00 88.50 91 THR A C 1
ATOM 678 O O . THR A 1 91 ? 4.807 -4.810 -1.245 1.00 88.50 91 THR A O 1
ATOM 681 N N . GLU A 1 92 ? 4.342 -6.608 -2.523 1.00 87.94 92 GLU A N 1
ATOM 682 C CA . GLU A 1 92 ? 3.374 -5.954 -3.397 1.00 87.94 92 GLU A CA 1
ATOM 683 C C . GLU A 1 92 ? 1.974 -6.154 -2.817 1.00 87.94 92 GLU A C 1
ATOM 685 O O . GLU A 1 92 ? 1.536 -7.285 -2.609 1.00 87.94 92 GLU A O 1
ATOM 690 N N . VAL A 1 93 ? 1.277 -5.053 -2.555 1.00 88.44 93 VAL A N 1
ATOM 691 C CA . VAL A 1 93 ? -0.114 -5.044 -2.104 1.00 88.44 93 VAL A CA 1
ATOM 692 C C . VAL A 1 93 ? -0.968 -4.529 -3.255 1.00 88.44 93 VAL A C 1
ATOM 694 O O . VAL A 1 93 ? -1.014 -3.325 -3.515 1.00 88.44 93 VAL A O 1
ATOM 697 N N . VAL A 1 94 ? -1.625 -5.441 -3.969 1.00 87.69 94 VAL A N 1
ATOM 698 C CA . VAL A 1 94 ? -2.581 -5.096 -5.027 1.00 87.69 94 VAL A CA 1
ATOM 699 C C . VAL A 1 94 ? -3.871 -4.656 -4.353 1.00 87.69 94 VAL A C 1
ATOM 701 O O . VAL A 1 94 ? -4.567 -5.474 -3.763 1.00 87.69 94 VAL A O 1
ATOM 704 N N . VAL A 1 95 ? -4.206 -3.366 -4.407 1.00 86.75 95 VAL A N 1
A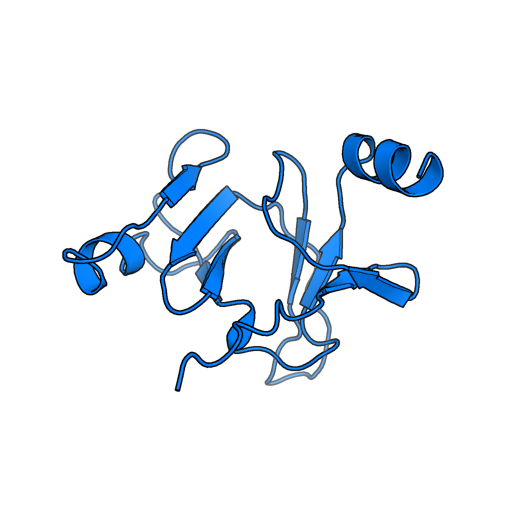TOM 705 C CA . VAL A 1 95 ? -5.362 -2.817 -3.668 1.00 86.75 95 VAL A CA 1
ATOM 706 C C . VAL A 1 95 ? -6.665 -3.543 -4.026 1.00 86.75 95 VAL A C 1
ATOM 708 O O . VAL A 1 95 ? -7.537 -3.731 -3.177 1.00 86.75 95 VAL A O 1
ATOM 711 N N . ASP A 1 96 ? -6.773 -3.994 -5.274 1.00 82.69 96 ASP A N 1
ATOM 712 C CA . ASP A 1 96 ? -7.934 -4.707 -5.794 1.00 82.69 96 ASP A CA 1
ATOM 713 C C . ASP A 1 96 ? -8.061 -6.169 -5.332 1.00 82.69 96 ASP A C 1
ATOM 715 O O . ASP A 1 96 ? -9.123 -6.764 -5.515 1.00 82.69 96 ASP A O 1
ATOM 719 N N . ASP A 1 97 ? -7.061 -6.733 -4.657 1.00 85.00 97 ASP A N 1
ATOM 720 C CA . ASP A 1 97 ? -7.149 -8.089 -4.098 1.00 85.00 97 ASP A CA 1
ATOM 721 C C . ASP A 1 97 ? -7.759 -8.111 -2.688 1.00 85.00 97 ASP A C 1
ATOM 723 O O . ASP A 1 97 ? -8.216 -9.154 -2.224 1.00 85.00 97 ASP A O 1
ATOM 727 N N . TYR A 1 98 ? -7.851 -6.957 -2.022 1.00 84.19 98 TYR A N 1
ATOM 728 C CA . TYR A 1 98 ? -8.301 -6.852 -0.631 1.00 84.19 98 TYR A CA 1
ATOM 729 C C . TYR A 1 98 ? -9.758 -6.395 -0.521 1.00 84.19 98 TYR A C 1
ATOM 731 O O . TYR A 1 98 ? -10.244 -5.587 -1.329 1.00 84.19 98 TYR A O 1
ATOM 739 N N . ALA A 1 99 ? -10.478 -6.894 0.489 1.00 83.00 99 ALA A N 1
ATOM 740 C CA . ALA A 1 99 ? -11.836 -6.443 0.758 1.00 83.00 99 ALA A CA 1
ATOM 741 C C . ALA A 1 99 ? -11.839 -5.060 1.431 1.00 83.00 99 ALA A C 1
ATOM 743 O O . ALA A 1 99 ? -10.836 -4.564 1.956 1.00 83.00 99 ALA A O 1
ATOM 744 N N . ALA A 1 100 ? -12.998 -4.400 1.407 1.00 80.56 100 ALA A N 1
ATOM 745 C CA . ALA A 1 100 ? -13.158 -3.114 2.073 1.00 80.56 100 ALA A CA 1
ATOM 746 C C . ALA A 1 100 ? -12.904 -3.260 3.585 1.00 80.56 100 ALA A C 1
ATOM 748 O O . ALA A 1 100 ? -13.552 -4.065 4.248 1.00 80.56 100 ALA A O 1
ATOM 749 N N . GLY A 1 101 ? -11.982 -2.459 4.126 1.00 81.06 101 GLY A N 1
ATOM 750 C CA . GLY A 1 101 ? -11.594 -2.503 5.544 1.00 81.06 101 GLY A CA 1
ATOM 751 C C . GLY A 1 101 ? -10.415 -3.428 5.877 1.00 81.06 101 GLY A C 1
ATOM 752 O O . GLY A 1 101 ? -9.975 -3.443 7.033 1.00 81.06 101 GLY A O 1
ATOM 753 N N . ASP A 1 102 ? -9.870 -4.145 4.890 1.00 89.19 102 ASP A N 1
ATOM 754 C CA . ASP A 1 102 ? -8.630 -4.921 5.050 1.00 89.19 102 ASP A CA 1
ATOM 755 C C . ASP A 1 102 ? -7.373 -4.077 4.837 1.00 89.19 102 ASP A C 1
ATOM 757 O O . ASP A 1 102 ? -6.298 -4.432 5.312 1.00 89.19 102 ASP A O 1
ATOM 761 N N . LEU A 1 103 ? -7.513 -2.932 4.170 1.00 92.00 103 LEU A N 1
ATOM 762 C CA . LEU A 1 103 ? -6.450 -1.956 3.984 1.00 92.00 103 LEU A CA 1
ATOM 763 C C . LEU A 1 103 ? -6.818 -0.646 4.677 1.00 92.00 103 LEU A C 1
ATOM 765 O O . LEU A 1 103 ? -7.852 -0.042 4.366 1.00 92.00 103 LEU A O 1
ATOM 769 N N . VAL A 1 104 ? -5.946 -0.195 5.580 1.00 93.31 104 VAL A N 1
ATOM 770 C CA . VAL A 1 104 ? -6.037 1.121 6.220 1.00 93.31 104 VAL A CA 1
ATOM 771 C C . VAL A 1 104 ? -4.876 1.982 5.744 1.00 93.31 104 VAL A C 1
ATOM 773 O O . VAL A 1 104 ? -3.711 1.637 5.930 1.00 93.31 104 VAL A O 1
ATOM 776 N N . PHE A 1 105 ? -5.204 3.099 5.110 1.00 92.94 105 PHE A N 1
ATOM 777 C CA . PHE A 1 105 ? -4.259 4.037 4.528 1.00 92.94 105 PHE A CA 1
ATOM 778 C C . PHE A 1 105 ? -4.100 5.259 5.425 1.00 92.94 105 PHE A C 1
ATOM 780 O O . PHE A 1 105 ? -5.077 5.931 5.743 1.00 92.94 105 PHE A O 1
ATOM 787 N N . PHE A 1 106 ? -2.863 5.569 5.789 1.00 93.00 106 PHE A N 1
ATOM 788 C CA . PHE A 1 106 ? -2.507 6.690 6.647 1.00 93.00 106 PHE A CA 1
ATOM 789 C C . PHE A 1 106 ? -1.830 7.753 5.776 1.00 93.00 106 PHE A C 1
ATOM 791 O O . PHE A 1 106 ? -0.631 7.637 5.496 1.00 93.00 106 PHE A O 1
ATOM 798 N N . PRO A 1 107 ? -2.579 8.764 5.302 1.00 89.75 107 PRO A N 1
ATOM 799 C CA . PRO A 1 107 ? -2.001 9.841 4.514 1.00 89.75 107 PRO A CA 1
ATOM 800 C C . PRO A 1 107 ? -1.015 10.654 5.352 1.00 89.75 107 PRO A C 1
ATOM 802 O O . PRO A 1 107 ? -1.232 10.903 6.541 1.00 89.75 107 PRO A O 1
ATOM 805 N N . THR A 1 108 ? 0.035 11.155 4.713 1.00 86.1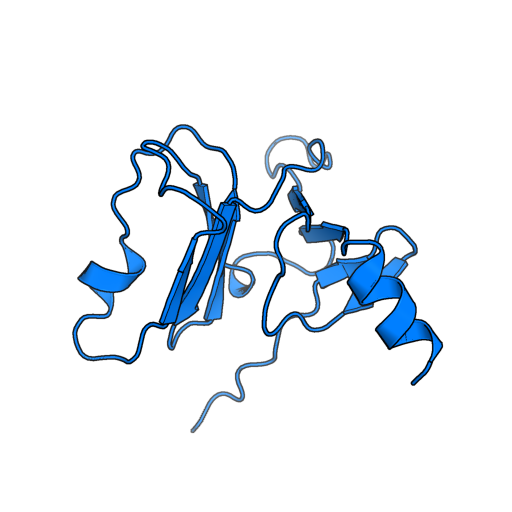9 108 THR A N 1
ATOM 806 C CA . THR A 1 108 ? 0.865 12.211 5.292 1.00 86.19 108 THR A CA 1
ATOM 807 C C . THR A 1 108 ? 0.041 13.448 5.645 1.00 86.19 108 THR A C 1
ATOM 809 O O . THR A 1 108 ? -0.973 13.764 5.015 1.00 86.19 108 THR A O 1
ATOM 812 N N . ALA A 1 109 ? 0.531 14.224 6.616 1.00 70.94 109 ALA A N 1
ATOM 813 C CA . ALA A 1 109 ? -0.090 15.483 7.030 1.00 70.94 109 ALA A CA 1
ATOM 814 C C . ALA A 1 109 ? -0.340 16.451 5.854 1.00 70.94 109 ALA A C 1
ATOM 816 O O . ALA A 1 109 ? -1.358 17.140 5.835 1.00 70.94 109 ALA A O 1
ATOM 817 N N . ALA A 1 110 ? 0.533 16.447 4.840 1.00 62.47 110 ALA A N 1
ATOM 818 C CA . ALA A 1 110 ? 0.381 17.269 3.639 1.00 62.47 110 ALA A CA 1
ATOM 819 C C . ALA A 1 110 ? -0.885 16.928 2.826 1.00 62.47 110 ALA A C 1
ATOM 821 O O . ALA A 1 110 ? -1.532 17.825 2.286 1.00 62.47 110 ALA A O 1
ATOM 822 N N . GLN A 1 111 ? -1.283 15.653 2.768 1.00 60.22 111 GLN A N 1
ATOM 823 C CA . GLN A 1 111 ? -2.519 15.238 2.096 1.00 60.22 111 GLN A CA 1
ATOM 824 C C . GLN A 1 111 ? -3.776 15.526 2.928 1.00 60.22 111 GLN A C 1
ATOM 826 O O . GLN A 1 111 ? -4.834 15.792 2.356 1.00 60.22 111 GLN A O 1
ATOM 831 N N . LEU A 1 112 ? -3.683 15.505 4.263 1.00 59.09 112 LEU A N 1
ATOM 832 C CA . LEU A 1 112 ? -4.817 15.826 5.141 1.00 59.09 112 LEU A CA 1
ATOM 833 C C . LEU A 1 112 ? -5.267 17.285 4.976 1.00 59.09 112 LEU A C 1
ATOM 835 O O . LEU A 1 112 ? -6.466 17.551 4.903 1.00 59.09 112 LEU A O 1
ATOM 839 N N . THR A 1 113 ? -4.326 18.223 4.830 1.00 54.59 113 THR A N 1
ATOM 840 C CA . THR A 1 113 ? -4.642 19.645 4.604 1.00 54.59 113 THR A CA 1
ATOM 841 C C . THR A 1 113 ? -5.413 19.870 3.300 1.00 54.59 113 THR A C 1
ATOM 843 O O . THR A 1 113 ? -6.341 20.675 3.272 1.00 54.59 113 THR A O 1
ATOM 846 N N . LEU A 1 114 ? -5.093 19.125 2.237 1.00 53.94 114 LEU A N 1
ATOM 847 C CA . LEU A 1 114 ? -5.783 19.232 0.945 1.00 53.94 114 LEU A CA 1
ATOM 848 C C . LEU A 1 114 ? -7.219 18.690 0.981 1.00 53.94 114 LEU A C 1
ATOM 850 O O . LEU A 1 114 ? -8.059 19.157 0.221 1.00 53.94 114 LEU A O 1
ATOM 854 N N . ARG A 1 115 ? -7.519 17.725 1.861 1.00 54.91 115 ARG A N 1
ATOM 855 C CA . ARG A 1 115 ? -8.867 17.141 1.984 1.00 54.91 115 ARG A CA 1
ATOM 856 C C . ARG A 1 115 ? -9.821 17.970 2.835 1.00 54.91 115 ARG A C 1
ATOM 858 O O . ARG A 1 115 ? -11.022 17.873 2.636 1.00 54.91 115 ARG A O 1
ATOM 865 N N . LEU A 1 116 ? -9.303 18.759 3.776 1.00 53.22 116 LEU A N 1
ATOM 866 C CA . LEU A 1 116 ? -10.110 19.643 4.626 1.00 53.22 116 LEU A CA 1
ATOM 867 C C . LEU A 1 116 ? -10.422 20.994 3.962 1.00 53.22 116 LEU A C 1
ATOM 869 O O . LEU A 1 116 ? -11.309 21.706 4.421 1.00 53.22 116 LEU A O 1
ATOM 873 N N . ALA A 1 117 ? -9.677 21.356 2.916 1.00 48.03 117 ALA A N 1
ATOM 874 C CA . ALA A 1 117 ? -9.830 22.614 2.187 1.00 48.03 117 ALA A CA 1
ATOM 875 C C . ALA A 1 117 ? -10.707 22.503 0.920 1.00 48.03 117 ALA A C 1
ATOM 877 O O . ALA A 1 117 ? -10.855 23.502 0.215 1.00 48.03 117 ALA A O 1
ATOM 878 N N . ALA A 1 118 ? -11.238 21.312 0.619 1.00 47.12 118 ALA A N 1
ATOM 879 C CA . ALA A 1 118 ? -12.032 21.007 -0.574 1.00 47.12 118 ALA A CA 1
ATOM 880 C C . ALA A 1 118 ? -13.517 20.795 -0.250 1.00 47.12 118 ALA A C 1
ATOM 882 O O . ALA A 1 118 ? -13.812 20.248 0.837 1.00 47.12 118 ALA A O 1
#

pLDDT: mean 78.55, std 15.63, range [34.03, 95.56]

Secondary structure (DSSP, 8-state):
-------PEEEPTTS-EEE-SS--TT-EEEEB-TTT-PBPPPEE--EEEE-SS-EEEEEEEEEE---HHHHHTTTS--EEEESSSPPSEEEEEEGGGSPTTTEEEE--HHHHHHHH--